Protein AF-A0A8S2ZAU1-F1 (afdb_monomer)

Structure (mmCIF, N/CA/C/O backbone):
data_AF-A0A8S2ZAU1-F1
#
_entry.id   AF-A0A8S2ZAU1-F1
#
loop_
_atom_site.group_PDB
_atom_site.id
_atom_site.type_symbol
_atom_site.label_atom_id
_atom_site.label_alt_id
_atom_site.label_comp_id
_atom_site.label_asym_id
_atom_site.label_entity_id
_atom_site.label_seq_id
_atom_site.pdbx_PDB_ins_code
_atom_site.Cartn_x
_atom_site.Cartn_y
_atom_site.Cartn_z
_atom_site.occupancy
_atom_site.B_iso_or_equiv
_atom_site.auth_seq_id
_atom_site.auth_comp_id
_atom_site.auth_asym_id
_atom_site.auth_atom_id
_atom_site.pdbx_PDB_model_num
ATOM 1 N N . ALA A 1 1 ? -14.499 14.115 -2.682 1.00 49.50 1 ALA A N 1
ATOM 2 C CA . ALA A 1 1 ? -14.247 13.275 -3.870 1.00 49.50 1 ALA A CA 1
ATOM 3 C C . ALA A 1 1 ? -13.308 12.150 -3.451 1.00 49.50 1 ALA A C 1
ATOM 5 O O . ALA A 1 1 ? -12.480 12.398 -2.586 1.00 49.50 1 ALA A O 1
ATOM 6 N N . ASN A 1 2 ? -13.456 10.932 -3.979 1.00 61.34 2 ASN A N 1
ATOM 7 C CA . ASN A 1 2 ? -12.517 9.844 -3.682 1.00 61.34 2 ASN A CA 1
ATOM 8 C C . ASN A 1 2 ? -11.192 10.140 -4.402 1.00 61.34 2 ASN A C 1
ATOM 10 O O . ASN A 1 2 ? -11.074 9.881 -5.595 1.00 61.34 2 ASN A O 1
ATOM 14 N N . GLU A 1 3 ? -10.244 10.751 -3.693 1.00 83.94 3 GLU A N 1
ATOM 15 C CA . GLU A 1 3 ? -8.906 11.084 -4.194 1.00 83.94 3 GLU A CA 1
ATOM 16 C C . GLU A 1 3 ? -8.081 9.797 -4.315 1.00 83.94 3 GLU A C 1
ATOM 18 O O . GLU A 1 3 ? -7.475 9.347 -3.344 1.00 83.94 3 GLU A O 1
ATOM 23 N N . LEU A 1 4 ? -8.121 9.172 -5.497 1.00 92.06 4 LEU A N 1
ATOM 24 C CA . LEU A 1 4 ? -7.262 8.039 -5.836 1.00 92.06 4 LEU A CA 1
ATOM 25 C C . LEU A 1 4 ? -5.803 8.480 -5.791 1.00 92.06 4 LEU A C 1
ATOM 27 O O . LEU A 1 4 ? -5.388 9.350 -6.556 1.00 92.06 4 LEU A O 1
ATOM 31 N N . GLN A 1 5 ? -5.033 7.846 -4.916 1.00 94.50 5 GLN A N 1
ATOM 32 C CA . GLN A 1 5 ? -3.595 8.035 -4.851 1.00 94.50 5 GLN A CA 1
ATOM 33 C C . GLN A 1 5 ? -2.900 6.983 -5.709 1.00 94.50 5 GLN A C 1
ATOM 35 O O . GLN A 1 5 ? -3.234 5.803 -5.640 1.00 94.50 5 GLN A O 1
ATOM 40 N N . ILE A 1 6 ? -1.930 7.413 -6.511 1.00 95.56 6 ILE A N 1
ATOM 41 C CA . ILE A 1 6 ? -1.157 6.550 -7.405 1.00 95.56 6 ILE A CA 1
ATOM 42 C C . ILE A 1 6 ? 0.285 6.494 -6.899 1.00 95.56 6 ILE A C 1
ATOM 44 O O . ILE A 1 6 ? 0.868 7.517 -6.535 1.00 95.56 6 ILE A O 1
ATOM 48 N N . THR A 1 7 ? 0.864 5.299 -6.842 1.00 96.06 7 THR A N 1
ATOM 49 C CA . THR A 1 7 ? 2.250 5.081 -6.426 1.00 96.06 7 THR A CA 1
ATOM 50 C C . THR A 1 7 ? 2.862 3.887 -7.161 1.00 96.06 7 THR A C 1
ATOM 52 O O . THR A 1 7 ? 2.180 3.194 -7.907 1.00 96.06 7 THR A O 1
ATOM 55 N N . THR A 1 8 ? 4.154 3.642 -6.958 1.00 95.12 8 THR A N 1
ATOM 56 C CA . THR A 1 8 ? 4.868 2.463 -7.469 1.00 95.12 8 THR A CA 1
ATOM 57 C C . THR A 1 8 ? 5.621 1.810 -6.315 1.00 95.12 8 THR A C 1
ATOM 59 O O . THR A 1 8 ? 5.916 2.479 -5.320 1.00 95.12 8 THR A O 1
ATOM 62 N N . LEU A 1 9 ? 5.964 0.524 -6.431 1.00 92.88 9 LEU A N 1
ATOM 63 C CA . LEU A 1 9 ? 6.714 -0.188 -5.382 1.00 92.88 9 LEU A CA 1
ATOM 64 C C . LEU A 1 9 ? 8.093 0.435 -5.112 1.00 92.88 9 LEU A C 1
ATOM 66 O O . LEU A 1 9 ? 8.556 0.458 -3.978 1.00 92.88 9 LEU A O 1
ATOM 70 N N . ASN A 1 10 ? 8.715 1.016 -6.142 1.00 91.50 10 ASN A N 1
ATOM 71 C CA . ASN A 1 10 ? 10.027 1.663 -6.049 1.00 91.50 10 ASN A CA 1
ATOM 72 C C . ASN A 1 10 ? 9.962 3.111 -5.531 1.00 91.50 10 ASN A C 1
ATOM 74 O O . ASN A 1 10 ? 10.990 3.785 -5.421 1.00 91.50 10 ASN A O 1
ATOM 78 N N . HIS A 1 11 ? 8.770 3.639 -5.243 1.00 94.62 11 HIS A N 1
ATOM 79 C CA . HIS A 1 11 ? 8.635 4.999 -4.744 1.00 94.62 11 HIS A CA 1
ATOM 80 C C . HIS A 1 11 ? 9.176 5.101 -3.311 1.00 94.62 11 HIS A C 1
ATOM 82 O O . HIS A 1 11 ? 8.755 4.365 -2.424 1.00 94.62 11 HIS A O 1
ATOM 88 N N . LYS A 1 12 ? 10.046 6.083 -3.033 1.00 94.38 12 LYS A N 1
ATOM 89 C CA . LYS A 1 12 ? 10.671 6.264 -1.701 1.00 94.38 12 LYS A CA 1
ATOM 90 C C . LYS A 1 12 ? 9.684 6.392 -0.531 1.00 94.38 12 LYS A C 1
ATOM 92 O O . LYS A 1 12 ? 10.046 6.123 0.607 1.00 94.38 12 LYS A O 1
ATOM 97 N N . TYR A 1 13 ? 8.455 6.825 -0.811 1.00 94.25 13 TYR A N 1
ATOM 98 C CA . TYR A 1 13 ? 7.377 6.970 0.173 1.00 94.25 13 TYR A CA 1
ATOM 99 C C . TYR A 1 13 ? 6.274 5.921 0.011 1.00 94.25 13 TYR A C 1
ATOM 101 O O . TYR A 1 13 ? 5.182 6.120 0.524 1.00 94.25 13 TYR A O 1
ATOM 109 N N . PHE A 1 14 ? 6.523 4.823 -0.710 1.00 94.56 14 PHE A N 1
ATOM 110 C CA . PHE A 1 14 ? 5.532 3.773 -0.959 1.00 94.56 14 PHE A CA 1
ATOM 111 C C . PHE A 1 14 ? 4.845 3.302 0.333 1.00 94.56 14 PHE A C 1
ATOM 113 O O . PHE A 1 14 ? 3.619 3.329 0.431 1.00 94.56 14 PHE A O 1
ATOM 120 N N . ARG A 1 15 ? 5.633 2.957 1.357 1.00 94.06 15 ARG A N 1
ATOM 121 C CA . ARG A 1 15 ? 5.100 2.511 2.652 1.00 94.06 15 ARG A CA 1
ATOM 122 C C . ARG A 1 15 ? 4.278 3.603 3.328 1.00 94.06 15 ARG A C 1
ATOM 124 O O . ARG A 1 15 ? 3.156 3.342 3.727 1.00 94.06 15 ARG A O 1
ATOM 131 N N . THR A 1 16 ? 4.767 4.842 3.355 1.00 94.75 16 THR A N 1
ATOM 132 C CA . THR A 1 16 ? 4.009 5.985 3.891 1.00 94.75 16 THR A CA 1
ATOM 133 C C . THR A 1 16 ? 2.677 6.177 3.163 1.00 94.75 16 THR A C 1
ATOM 135 O O . THR A 1 16 ? 1.650 6.329 3.808 1.00 94.75 16 THR A O 1
ATOM 138 N N . HIS A 1 17 ? 2.661 6.086 1.830 1.00 95.69 17 HIS A N 1
ATOM 139 C CA . HIS A 1 17 ? 1.432 6.173 1.040 1.00 95.69 17 HIS A CA 1
ATOM 140 C C . HIS A 1 17 ? 0.437 5.056 1.376 1.00 95.69 17 HIS A C 1
ATOM 142 O O . HIS A 1 17 ? -0.764 5.307 1.440 1.00 95.69 17 HIS A O 1
ATOM 148 N N . LEU A 1 18 ? 0.925 3.832 1.591 1.00 95.81 18 LEU A N 1
ATOM 149 C CA . LEU A 1 18 ? 0.105 2.697 2.009 1.00 95.81 18 LEU A CA 1
ATOM 150 C C . LEU A 1 18 ? -0.495 2.914 3.401 1.00 95.81 18 LEU A C 1
ATOM 152 O O . LEU A 1 18 ? -1.700 2.744 3.580 1.00 95.81 18 LEU A O 1
ATOM 156 N N . GLU A 1 19 ? 0.327 3.327 4.363 1.00 95.38 19 GLU A N 1
ATOM 157 C CA . GLU A 1 19 ? -0.098 3.626 5.732 1.00 95.38 19 GLU A CA 1
ATOM 158 C C . GLU A 1 19 ? -1.149 4.748 5.773 1.00 95.38 19 GLU A C 1
ATOM 160 O O . GLU A 1 19 ? -2.180 4.612 6.441 1.00 95.38 19 GLU A O 1
ATOM 165 N N . ASP A 1 20 ? -0.921 5.829 5.022 1.00 94.88 20 ASP A N 1
ATOM 166 C CA . ASP A 1 20 ? -1.837 6.966 4.922 1.00 94.88 20 ASP A CA 1
ATOM 167 C C . ASP A 1 20 ? -3.147 6.561 4.242 1.00 94.88 20 ASP A C 1
ATOM 169 O O . ASP A 1 20 ? -4.228 6.904 4.720 1.00 94.88 20 ASP A O 1
ATOM 173 N N . ALA A 1 21 ? -3.088 5.793 3.150 1.00 95.50 21 ALA A N 1
ATOM 174 C CA . ALA A 1 21 ? -4.286 5.339 2.453 1.00 95.50 21 ALA A CA 1
ATOM 175 C C . ALA A 1 21 ? -5.156 4.434 3.339 1.00 95.50 21 ALA A C 1
ATOM 177 O O . ALA A 1 21 ? -6.376 4.617 3.379 1.00 95.50 21 ALA A O 1
ATOM 178 N N . LEU A 1 22 ? -4.538 3.512 4.088 1.00 95.44 22 LEU A N 1
ATOM 179 C CA . LEU A 1 22 ? -5.218 2.664 5.072 1.00 95.44 22 LEU A CA 1
ATOM 180 C C . LEU A 1 22 ? -5.888 3.507 6.164 1.00 95.44 22 LEU A C 1
ATOM 182 O O . LEU A 1 22 ? -7.086 3.352 6.415 1.00 95.44 22 LEU A O 1
ATOM 186 N N . SER A 1 23 ? -5.138 4.442 6.750 1.00 94.56 23 SER A N 1
ATOM 187 C CA . SER A 1 23 ? -5.588 5.248 7.893 1.00 94.56 23 SER A CA 1
ATOM 188 C C . SER A 1 23 ? -6.617 6.310 7.504 1.00 94.56 23 SER A C 1
ATOM 190 O O . SER A 1 23 ? -7.440 6.709 8.320 1.00 94.56 23 SER A O 1
ATOM 192 N N . LEU A 1 24 ? -6.605 6.776 6.255 1.00 94.19 24 LEU A N 1
ATOM 193 C CA . LEU A 1 24 ? -7.546 7.778 5.746 1.00 94.19 24 LEU A CA 1
ATOM 194 C C . LEU A 1 24 ? -8.726 7.158 4.984 1.00 94.19 24 LEU A C 1
ATOM 196 O O . LEU A 1 24 ? -9.612 7.891 4.545 1.00 94.19 24 LEU A O 1
ATOM 200 N N . GLY A 1 25 ? -8.741 5.834 4.794 1.00 93.94 25 GLY A N 1
ATOM 201 C CA . GLY A 1 25 ? -9.771 5.141 4.017 1.00 93.94 25 GLY A CA 1
ATOM 202 C C . GLY A 1 25 ? -9.780 5.544 2.539 1.00 93.94 25 GLY A C 1
ATOM 203 O O . GLY A 1 25 ? -10.839 5.564 1.911 1.00 93.94 25 GLY A O 1
ATOM 204 N N . ARG A 1 26 ? -8.620 5.913 1.983 1.00 94.69 26 ARG A N 1
ATOM 205 C CA . ARG A 1 26 ? -8.488 6.393 0.600 1.00 94.69 26 ARG A CA 1
ATOM 206 C C . ARG A 1 26 ? -8.118 5.248 -0.343 1.00 94.69 26 ARG A C 1
ATOM 208 O O . ARG A 1 26 ? -7.394 4.339 0.055 1.00 94.69 26 ARG A O 1
ATOM 215 N N . PRO A 1 27 ? -8.589 5.260 -1.599 1.00 95.62 27 PRO A N 1
ATOM 216 C CA . PRO A 1 27 ? -8.143 4.282 -2.575 1.00 95.62 27 PRO A CA 1
ATOM 217 C C . PRO A 1 27 ? -6.681 4.535 -2.977 1.00 95.62 27 PRO A C 1
ATOM 219 O O . PRO A 1 27 ? -6.306 5.670 -3.273 1.00 95.62 27 PRO A O 1
ATOM 222 N N . LEU A 1 28 ? -5.882 3.469 -3.025 1.00 96.31 28 LEU A N 1
ATOM 223 C CA . LEU A 1 28 ? -4.487 3.471 -3.464 1.00 96.31 28 LEU A CA 1
ATOM 224 C C . LEU A 1 28 ? -4.326 2.555 -4.677 1.00 96.31 28 LEU A C 1
ATOM 226 O O . LEU A 1 28 ? -4.810 1.424 -4.673 1.00 96.31 28 LEU A O 1
ATOM 230 N N . MET A 1 29 ? -3.623 3.029 -5.697 1.00 96.81 29 MET A N 1
ATOM 231 C CA . MET A 1 29 ? -3.221 2.253 -6.861 1.00 96.81 29 MET A CA 1
ATOM 232 C C . MET A 1 29 ? -1.701 2.127 -6.904 1.00 96.81 29 MET A C 1
ATOM 234 O O . MET A 1 29 ? -0.992 3.131 -6.840 1.00 96.81 29 MET A O 1
ATOM 238 N N . ILE A 1 30 ? -1.217 0.892 -7.004 1.00 96.19 30 ILE A N 1
ATOM 239 C CA . ILE A 1 30 ? 0.190 0.574 -7.226 1.00 96.19 30 ILE A CA 1
ATOM 240 C C . ILE A 1 30 ? 0.346 0.206 -8.697 1.00 96.19 30 ILE A C 1
ATOM 242 O O . ILE A 1 30 ? -0.225 -0.782 -9.160 1.00 96.19 30 ILE A O 1
ATOM 246 N N . GLU A 1 31 ? 1.096 1.017 -9.425 1.00 95.00 31 GLU A N 1
ATOM 247 C CA . GLU A 1 31 ? 1.361 0.819 -10.843 1.00 95.00 31 GLU A CA 1
ATOM 248 C C . GLU A 1 31 ? 2.722 0.174 -11.071 1.00 95.00 31 GLU A C 1
ATOM 250 O O . GLU A 1 31 ? 3.627 0.280 -10.237 1.00 95.00 31 GLU A O 1
ATOM 255 N N . ASP A 1 32 ? 2.867 -0.432 -12.251 1.00 91.81 32 ASP A N 1
ATOM 256 C CA . ASP A 1 32 ? 4.131 -0.985 -12.743 1.00 91.81 32 ASP A CA 1
ATOM 257 C C . ASP A 1 32 ? 4.707 -2.068 -11.821 1.00 91.81 32 ASP A C 1
ATOM 259 O O . ASP A 1 32 ? 5.917 -2.180 -11.632 1.00 91.81 32 ASP A O 1
ATOM 263 N N . VAL A 1 33 ? 3.817 -2.864 -11.221 1.00 91.81 33 VAL A N 1
ATOM 264 C CA . VAL A 1 33 ? 4.212 -4.014 -10.412 1.00 91.81 33 VAL A CA 1
ATOM 265 C C . VAL A 1 33 ? 4.797 -5.088 -11.325 1.00 91.81 33 VAL A C 1
ATOM 267 O O . VAL A 1 3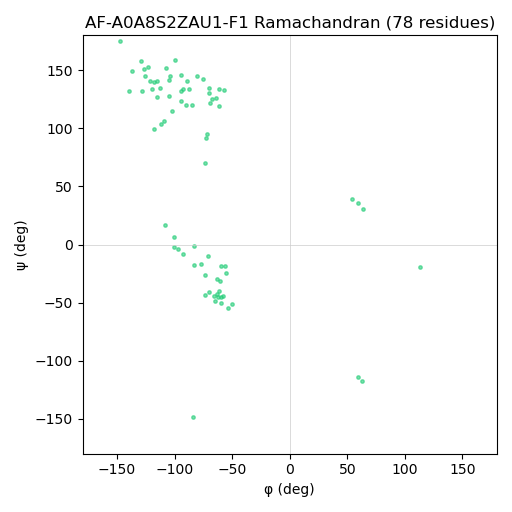3 ? 4.133 -5.539 -12.264 1.00 91.81 33 VAL A O 1
ATOM 270 N N . GLY A 1 34 ? 6.049 -5.461 -11.056 1.00 87.31 34 GLY A N 1
ATOM 271 C CA . GLY A 1 34 ? 6.740 -6.573 -11.707 1.00 87.31 34 GLY 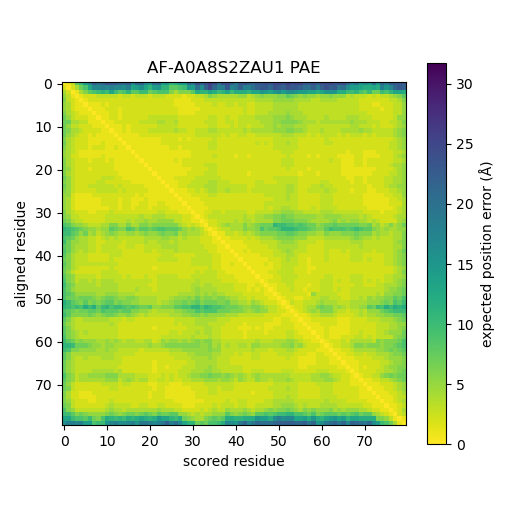A CA 1
ATOM 272 C C . GLY A 1 34 ? 6.414 -7.913 -11.047 1.00 87.31 34 GLY A C 1
ATOM 273 O O . GLY A 1 34 ? 5.324 -8.102 -10.514 1.00 87.31 34 GLY A O 1
ATOM 274 N N . ASP A 1 35 ? 7.375 -8.833 -11.065 1.00 86.12 35 ASP A N 1
ATOM 275 C CA . ASP A 1 35 ? 7.188 -10.191 -10.531 1.00 86.12 35 ASP A CA 1
ATOM 276 C C . ASP A 1 35 ? 7.236 -10.256 -8.994 1.00 86.12 35 ASP A C 1
ATOM 278 O O . ASP A 1 35 ? 6.787 -11.231 -8.393 1.00 86.12 35 ASP A O 1
ATOM 282 N N . GLU A 1 36 ? 7.768 -9.213 -8.350 1.00 86.94 36 GLU A N 1
ATOM 283 C CA . GLU A 1 36 ? 7.951 -9.140 -6.901 1.00 86.94 36 GLU A CA 1
ATOM 284 C C . GLU A 1 36 ? 7.139 -7.992 -6.285 1.00 86.94 36 GLU A C 1
ATOM 286 O O . GLU A 1 36 ? 7.061 -6.884 -6.824 1.00 86.94 36 GLU A O 1
ATOM 291 N N . LEU A 1 37 ? 6.552 -8.266 -5.119 1.00 88.00 37 LEU A N 1
ATOM 292 C CA . LEU A 1 37 ? 5.840 -7.306 -4.276 1.00 88.00 37 LEU A CA 1
ATOM 293 C C . LEU A 1 37 ? 6.679 -6.978 -3.033 1.00 88.00 37 LEU A C 1
ATOM 295 O O . LEU A 1 37 ? 7.448 -7.812 -2.560 1.00 88.00 37 LEU A O 1
ATOM 299 N N . ASP A 1 38 ? 6.508 -5.776 -2.471 1.00 89.88 38 ASP A N 1
ATOM 300 C CA . ASP A 1 38 ? 7.100 -5.445 -1.165 1.00 89.88 38 ASP A CA 1
ATOM 301 C C . ASP A 1 38 ? 6.406 -6.288 -0.072 1.00 89.88 38 ASP A C 1
ATOM 303 O O . ASP A 1 38 ? 5.182 -6.178 0.060 1.00 89.88 38 ASP A O 1
ATOM 307 N N . PRO A 1 39 ? 7.144 -7.063 0.751 1.00 91.81 39 PRO A N 1
ATOM 308 C CA . PRO A 1 39 ? 6.575 -7.8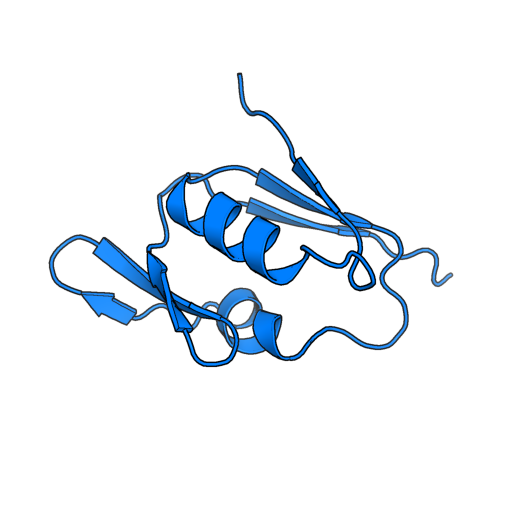78 1.836 1.00 91.81 39 PRO A CA 1
ATOM 309 C C . PRO A 1 39 ? 5.740 -7.087 2.855 1.00 91.81 39 PRO A C 1
ATOM 311 O O . PRO A 1 39 ? 4.925 -7.639 3.591 1.00 91.81 39 PRO A O 1
ATOM 314 N N . ALA A 1 40 ? 5.896 -5.760 2.911 1.00 90.19 40 ALA A N 1
ATOM 315 C CA . ALA A 1 40 ? 5.034 -4.898 3.715 1.00 90.19 40 ALA A CA 1
ATOM 316 C C . ALA A 1 40 ? 3.545 -4.984 3.317 1.00 90.19 40 ALA A C 1
ATOM 318 O O . ALA A 1 40 ? 2.687 -4.595 4.113 1.00 90.19 40 ALA A O 1
ATOM 319 N N . LEU A 1 41 ? 3.235 -5.486 2.115 1.00 92.75 41 LEU A N 1
ATOM 320 C CA . LEU A 1 41 ? 1.876 -5.698 1.620 1.00 92.75 41 LEU A CA 1
ATOM 321 C C . LEU A 1 41 ? 1.241 -7.012 2.085 1.00 92.75 41 LEU A C 1
ATOM 323 O O . LEU A 1 41 ? 0.016 -7.103 2.020 1.00 92.75 41 LEU A O 1
ATOM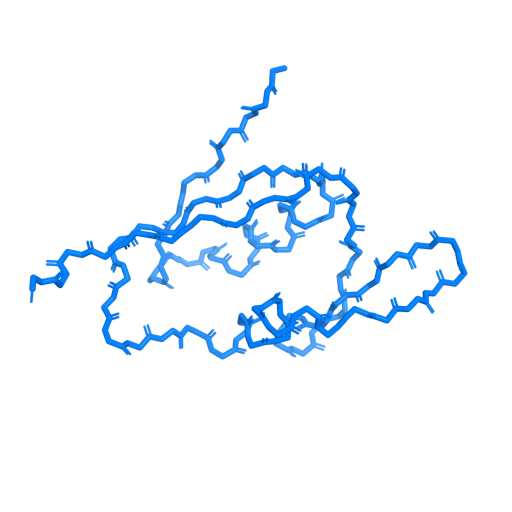 327 N N . ASP A 1 42 ? 2.010 -7.992 2.566 1.00 94.06 42 ASP A N 1
ATOM 328 C CA . ASP A 1 42 ? 1.530 -9.364 2.802 1.00 94.06 42 ASP A CA 1
ATOM 329 C C . ASP A 1 42 ? 0.273 -9.387 3.682 1.00 94.06 42 ASP A C 1
ATOM 331 O O . ASP A 1 42 ? -0.793 -9.824 3.250 1.00 94.06 42 ASP A O 1
ATOM 335 N N . ASN A 1 43 ? 0.331 -8.772 4.868 1.00 94.62 43 ASN A N 1
ATOM 336 C CA . ASN A 1 43 ? -0.820 -8.711 5.779 1.00 94.62 43 ASN A CA 1
ATOM 337 C C . ASN A 1 43 ? -2.017 -7.940 5.196 1.00 94.62 43 ASN A C 1
ATOM 339 O O . ASN A 1 43 ? -3.163 -8.214 5.556 1.00 94.62 43 ASN A O 1
ATOM 343 N N . VAL A 1 44 ? -1.774 -6.954 4.325 1.00 94.50 44 VAL A N 1
ATOM 344 C CA . VAL A 1 44 ? -2.840 -6.172 3.680 1.00 94.50 44 VAL A CA 1
ATOM 345 C C . VAL A 1 44 ? -3.542 -7.018 2.618 1.00 94.50 44 VAL A C 1
ATOM 347 O O . VAL A 1 44 ? -4.772 -7.026 2.558 1.00 94.50 44 VAL A O 1
ATOM 350 N N . LEU A 1 45 ? -2.777 -7.756 1.811 1.00 93.44 45 LEU A N 1
ATOM 351 C CA . LEU A 1 45 ? -3.283 -8.632 0.752 1.00 93.44 45 LEU A CA 1
ATOM 352 C C . LEU A 1 45 ? -3.998 -9.861 1.320 1.00 93.44 45 LEU A C 1
ATOM 354 O O . LEU A 1 45 ? -5.080 -10.215 0.851 1.00 93.44 45 LEU A O 1
ATOM 358 N N . GLU A 1 46 ? -3.451 -10.450 2.382 1.00 94.50 46 GLU A N 1
ATOM 359 C CA . GLU A 1 46 ? -4.067 -11.549 3.132 1.00 94.50 46 GLU A CA 1
ATOM 360 C C . GLU A 1 46 ? -5.283 -11.102 3.956 1.00 94.50 46 GLU A C 1
ATOM 362 O O . GLU A 1 46 ? -6.029 -11.936 4.470 1.00 94.50 46 GLU A O 1
ATOM 367 N N . LYS A 1 47 ? -5.513 -9.785 4.074 1.00 91.69 47 LYS A N 1
ATOM 368 C CA . LYS A 1 47 ? -6.543 -9.182 4.935 1.00 91.69 47 LYS A CA 1
ATOM 369 C C . LYS A 1 47 ? -6.421 -9.642 6.389 1.00 91.69 47 LYS A C 1
ATOM 371 O O . LYS A 1 47 ? -7.429 -9.861 7.066 1.00 91.69 47 LYS A O 1
ATOM 376 N N . ASN A 1 48 ? -5.189 -9.762 6.875 1.00 94.38 48 ASN A N 1
ATOM 377 C CA . ASN A 1 48 ? -4.880 -10.101 8.256 1.00 94.38 48 ASN A CA 1
ATOM 378 C C . ASN A 1 48 ? -5.161 -8.898 9.177 1.00 94.38 48 ASN A C 1
ATOM 380 O O . ASN A 1 48 ? -4.257 -8.212 9.658 1.00 94.38 48 ASN A O 1
ATOM 384 N N . PHE A 1 49 ? -6.448 -8.587 9.351 1.00 94.00 49 PHE A N 1
ATO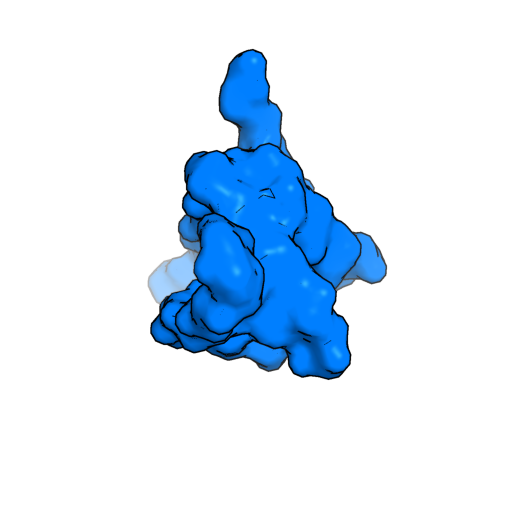M 385 C CA . PHE A 1 49 ? -6.919 -7.444 10.122 1.00 94.00 49 PHE A CA 1
ATOM 386 C C . PHE A 1 49 ? -7.244 -7.851 11.555 1.00 94.00 49 PHE A C 1
ATOM 388 O O . PHE A 1 49 ? -8.092 -8.704 11.815 1.00 94.00 49 PHE A O 1
ATOM 395 N N . MET A 1 50 ? -6.603 -7.176 12.500 1.00 94.25 50 MET A N 1
ATOM 396 C CA . MET A 1 50 ? -6.816 -7.347 13.927 1.00 94.25 50 MET A CA 1
ATOM 397 C C . MET A 1 50 ? -7.828 -6.317 14.419 1.00 94.25 50 MET A C 1
ATOM 399 O O . MET A 1 50 ? -7.717 -5.124 14.137 1.00 94.25 50 MET A O 1
ATOM 403 N N . LYS A 1 51 ? -8.826 -6.754 15.185 1.00 93.75 51 LYS A N 1
ATOM 404 C CA . LYS A 1 51 ? -9.786 -5.837 15.802 1.00 93.75 51 LYS A CA 1
ATOM 405 C C . LYS A 1 51 ? -9.223 -5.306 17.118 1.00 93.75 51 LYS A C 1
ATOM 407 O O . LYS A 1 51 ? -8.988 -6.075 18.044 1.00 93.75 51 LYS A O 1
ATOM 412 N N . SER A 1 52 ? -9.059 -3.990 17.213 1.00 92.12 52 SER A N 1
ATOM 413 C CA . SER A 1 52 ? -8.641 -3.290 18.429 1.00 92.12 52 SER A CA 1
ATOM 414 C C . SER A 1 52 ? -9.757 -2.338 18.861 1.00 92.12 52 SER A C 1
ATOM 416 O O . SER A 1 52 ? -9.966 -1.275 18.276 1.00 92.12 52 SER A O 1
ATOM 418 N N . GLY A 1 53 ? -10.558 -2.768 19.842 1.00 90.81 53 GLY A N 1
ATOM 419 C CA . GLY A 1 53 ? -11.781 -2.062 20.229 1.00 90.81 53 GLY A CA 1
ATOM 420 C C . GLY A 1 53 ? -12.798 -2.013 19.081 1.00 90.81 53 GLY A C 1
ATOM 421 O O . GLY A 1 53 ? -13.284 -3.050 18.621 1.00 90.81 53 GLY A O 1
ATOM 422 N N . SER A 1 54 ? -13.130 -0.804 18.623 1.00 90.06 54 SER A N 1
ATOM 423 C CA . SER A 1 54 ? -14.014 -0.553 17.475 1.00 90.06 54 SER A CA 1
ATOM 424 C C . SER A 1 54 ? -13.278 -0.394 16.140 1.00 90.06 54 SER A C 1
ATOM 426 O O . SER A 1 54 ? -13.93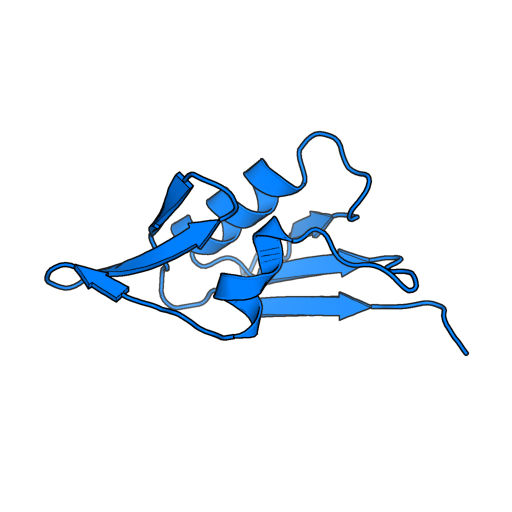7 -0.321 15.105 1.00 90.06 54 SER A O 1
ATOM 428 N N . THR A 1 55 ? -11.945 -0.330 16.153 1.00 91.62 55 THR A N 1
ATOM 429 C CA . THR A 1 55 ? -11.117 -0.031 14.977 1.00 91.62 55 THR A CA 1
ATOM 430 C C . THR A 1 55 ? -10.455 -1.305 14.454 1.00 91.62 55 THR A C 1
ATOM 432 O O . THR A 1 55 ? -10.103 -2.203 15.224 1.00 91.62 55 THR A O 1
ATOM 435 N N . LEU A 1 56 ? -10.304 -1.410 13.134 1.00 95.44 56 LEU A N 1
ATOM 436 C CA . LEU A 1 56 ? -9.515 -2.465 12.498 1.00 95.44 56 LEU A CA 1
ATOM 437 C C . LEU A 1 56 ? -8.070 -1.996 12.363 1.00 95.44 56 LEU A C 1
ATOM 439 O O . LEU A 1 56 ? -7.835 -0.837 12.037 1.00 95.44 56 LEU A O 1
ATOM 443 N N . LYS A 1 57 ? -7.117 -2.893 12.588 1.00 95.69 57 LYS A N 1
ATOM 444 C CA . LYS A 1 57 ? -5.688 -2.641 12.428 1.00 95.69 57 LYS A CA 1
ATOM 445 C C . LYS A 1 57 ? -5.050 -3.683 11.528 1.00 95.69 57 LYS A C 1
ATOM 447 O O . LYS A 1 57 ? -5.496 -4.826 11.499 1.00 95.69 57 LYS A O 1
ATOM 452 N N . VAL A 1 58 ? -3.987 -3.310 10.835 1.00 96.38 58 VAL A N 1
ATOM 453 C CA . VAL A 1 58 ? -3.161 -4.216 10.032 1.00 96.38 58 VAL A CA 1
ATOM 454 C C . VAL A 1 58 ? -1.691 -3.893 10.250 1.00 96.38 58 VAL A C 1
ATOM 456 O O . VAL A 1 58 ? -1.340 -2.742 10.512 1.00 96.38 58 VAL A O 1
ATOM 459 N N . LYS A 1 59 ? -0.827 -4.902 10.152 1.00 94.88 59 LYS A N 1
ATOM 460 C CA . LYS A 1 59 ? 0.618 -4.708 10.245 1.00 94.88 59 LYS A CA 1
ATOM 461 C C . LYS A 1 59 ? 1.208 -4.438 8.857 1.00 94.88 59 LYS A C 1
ATOM 463 O O . LYS A 1 59 ? 1.100 -5.282 7.976 1.00 94.88 59 LYS A O 1
ATOM 468 N N . VAL A 1 60 ? 1.843 -3.287 8.669 1.00 93.62 60 VAL A N 1
ATOM 469 C CA . VAL A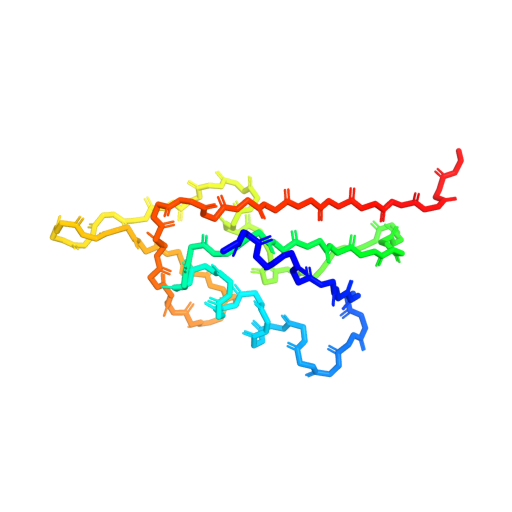 1 60 ? 2.568 -2.913 7.447 1.00 93.62 60 VAL A CA 1
ATOM 470 C C . VAL A 1 60 ? 4.061 -2.921 7.769 1.00 93.62 60 VAL A C 1
ATOM 472 O O . VAL A 1 60 ? 4.559 -2.063 8.500 1.00 93.62 60 VAL A O 1
ATOM 475 N N . GLY A 1 61 ? 4.780 -3.934 7.280 1.00 87.62 61 GLY A N 1
ATOM 476 C CA . GLY A 1 61 ? 6.156 -4.201 7.710 1.00 87.62 61 GLY A CA 1
ATOM 477 C C . GLY A 1 61 ? 6.217 -4.468 9.218 1.00 87.62 61 GLY A C 1
ATOM 478 O O . GLY A 1 61 ? 5.649 -5.447 9.699 1.00 87.62 61 GLY A O 1
ATOM 479 N N . ASP A 1 62 ? 6.860 -3.574 9.971 1.00 87.38 62 ASP A N 1
ATOM 480 C CA . ASP A 1 62 ? 6.976 -3.659 11.435 1.00 87.38 62 ASP A CA 1
ATOM 481 C C . ASP A 1 62 ? 5.993 -2.761 12.198 1.00 87.38 62 ASP A C 1
ATOM 483 O O . ASP A 1 62 ? 5.952 -2.798 13.428 1.00 87.38 62 ASP A O 1
ATOM 487 N N . LYS A 1 63 ? 5.180 -1.971 11.490 1.00 90.12 63 LYS A N 1
ATOM 488 C CA . LYS A 1 63 ? 4.292 -0.969 12.083 1.00 90.12 63 LYS A CA 1
ATOM 489 C C . LYS A 1 63 ? 2.838 -1.435 12.069 1.00 90.12 63 LYS A C 1
ATOM 491 O O . LYS A 1 63 ? 2.385 -2.034 11.101 1.00 90.12 63 LYS A O 1
ATOM 496 N N . GLU A 1 64 ? 2.089 -1.132 13.125 1.00 93.44 64 GLU A N 1
ATOM 497 C CA . GLU A 1 64 ? 0.628 -1.260 13.117 1.00 93.44 64 GLU A CA 1
ATOM 498 C C . GLU A 1 64 ? -0.029 0.015 12.581 1.00 93.44 64 GLU A C 1
ATOM 500 O O . GLU A 1 64 ? 0.291 1.122 13.022 1.00 93.44 64 GLU A O 1
ATOM 505 N N . CYS A 1 65 ? -0.989 -0.154 11.675 1.00 94.88 65 CYS A N 1
ATOM 506 C CA . CYS A 1 65 ? -1.760 0.925 11.069 1.00 94.88 65 CYS A CA 1
ATOM 507 C C . CYS A 1 65 ? -3.257 0.690 11.239 1.00 94.88 65 CYS A C 1
ATOM 509 O O . CYS A 1 65 ? -3.724 -0.449 11.175 1.00 94.88 65 CYS A O 1
ATOM 511 N N . ASP A 1 66 ? -4.005 1.775 11.425 1.00 96.00 66 ASP A N 1
ATOM 512 C CA . ASP A 1 66 ? -5.461 1.728 11.465 1.00 96.00 66 ASP A CA 1
ATOM 513 C C . ASP A 1 66 ? -6.016 1.557 10.044 1.00 96.00 66 ASP A C 1
ATOM 515 O O . ASP A 1 66 ? -5.499 2.115 9.078 1.00 96.00 66 ASP A O 1
ATOM 519 N N . VAL A 1 67 ? -7.081 0.771 9.914 1.00 95.50 67 VAL A N 1
ATOM 520 C CA . VAL A 1 67 ? -7.760 0.495 8.648 1.00 95.50 67 VAL A CA 1
ATOM 521 C C . VAL A 1 67 ? -9.134 1.141 8.699 1.00 95.50 67 VAL A C 1
ATOM 523 O O . VAL A 1 67 ? -10.059 0.635 9.344 1.00 95.50 67 VAL A O 1
ATOM 526 N N . LEU A 1 68 ? -9.274 2.272 8.013 1.00 94.44 68 LEU A N 1
ATOM 527 C CA . LEU A 1 68 ? -10.554 2.950 7.877 1.00 94.44 68 LEU A CA 1
ATOM 528 C C . LEU A 1 68 ? -11.412 2.299 6.789 1.00 94.44 68 LEU A C 1
ATOM 530 O O . LEU A 1 68 ? -10.930 1.844 5.747 1.00 94.44 68 LEU A O 1
ATOM 534 N N . GLN A 1 69 ? -12.727 2.290 7.015 1.00 88.81 69 GLN A N 1
ATOM 535 C CA . GLN A 1 69 ? -13.672 1.870 5.984 1.00 88.81 69 GLN A CA 1
ATOM 536 C C . GLN A 1 69 ? -13.558 2.796 4.767 1.00 88.81 69 GLN A C 1
ATOM 538 O O . GLN A 1 69 ? -13.540 4.015 4.908 1.00 88.81 69 GLN A O 1
ATOM 543 N N . GLY A 1 70 ? -13.497 2.209 3.572 1.00 88.75 70 GLY A N 1
ATOM 544 C CA . GLY A 1 70 ? -13.344 2.944 2.311 1.00 88.75 70 GLY A CA 1
ATOM 545 C C . GLY A 1 70 ? -12.012 2.701 1.608 1.00 88.75 70 GLY A C 1
ATOM 546 O O . GLY A 1 70 ? -11.951 2.877 0.389 1.00 88.75 70 GLY A O 1
ATOM 547 N N . PHE A 1 71 ? -10.995 2.206 2.327 1.00 93.88 71 PHE A N 1
ATOM 548 C CA . PHE A 1 71 ? -9.732 1.802 1.715 1.00 93.88 71 PHE A CA 1
ATOM 549 C C . PHE A 1 71 ? -9.962 0.745 0.626 1.00 93.88 71 PHE A C 1
ATOM 551 O O . PHE A 1 71 ? -10.689 -0.236 0.816 1.00 93.88 71 PHE A O 1
ATOM 558 N N . LYS A 1 72 ? -9.325 0.953 -0.527 1.00 93.88 72 LYS A N 1
ATOM 559 C CA . LYS A 1 72 ? -9.294 0.013 -1.650 1.00 93.88 72 LYS A CA 1
ATOM 560 C C . LYS A 1 72 ? -7.892 0.014 -2.233 1.00 93.88 72 LYS A C 1
ATOM 562 O O . LYS A 1 72 ? -7.362 1.085 -2.511 1.00 93.88 72 LYS A O 1
ATOM 567 N N . LEU A 1 73 ? -7.336 -1.170 -2.447 1.00 94.88 73 LEU A N 1
ATOM 568 C CA . LEU A 1 73 ? -6.047 -1.342 -3.100 1.00 94.88 73 LEU A CA 1
ATOM 569 C C . LEU A 1 73 ? -6.263 -1.838 -4.530 1.00 94.88 73 LEU A C 1
ATOM 571 O O . LEU A 1 73 ? -6.953 -2.836 -4.739 1.00 94.88 73 LEU A O 1
ATOM 575 N N . TYR A 1 74 ? -5.667 -1.148 -5.493 1.00 95.12 74 TYR A N 1
ATOM 576 C CA . TYR A 1 74 ? -5.601 -1.552 -6.893 1.00 95.12 74 TYR A CA 1
ATOM 577 C C . TYR A 1 74 ? -4.146 -1.808 -7.263 1.00 95.12 74 TYR A C 1
ATOM 579 O O . TYR A 1 74 ? -3.257 -1.071 -6.839 1.00 95.12 74 TYR A O 1
ATOM 587 N N . ILE A 1 75 ? -3.903 -2.842 -8.057 1.00 94.38 75 ILE A N 1
ATOM 588 C CA . ILE A 1 75 ? -2.571 -3.188 -8.546 1.00 94.38 75 ILE 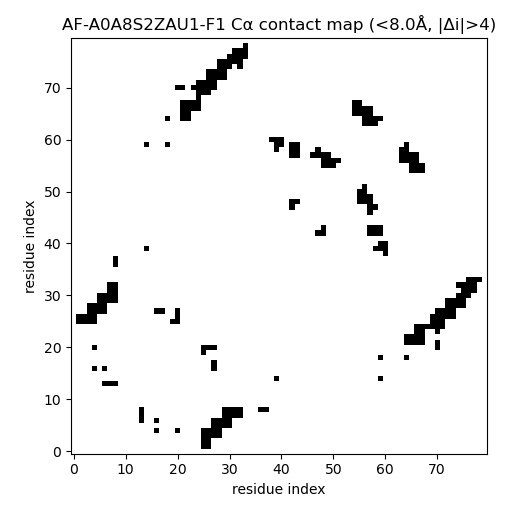A CA 1
ATOM 589 C C . ILE A 1 75 ? -2.665 -3.334 -10.059 1.00 94.38 75 ILE A C 1
ATOM 591 O O . ILE A 1 75 ? -3.568 -4.011 -10.555 1.00 94.38 75 ILE A O 1
ATOM 595 N N . THR A 1 76 ? -1.745 -2.706 -10.785 1.00 94.06 76 THR A N 1
ATOM 596 C CA . THR A 1 76 ? -1.580 -2.917 -12.224 1.00 94.06 76 THR A CA 1
ATOM 597 C C . THR A 1 76 ? -0.175 -3.399 -12.539 1.00 94.06 76 THR A C 1
ATOM 599 O O . THR A 1 76 ? 0.816 -2.951 -11.962 1.00 94.06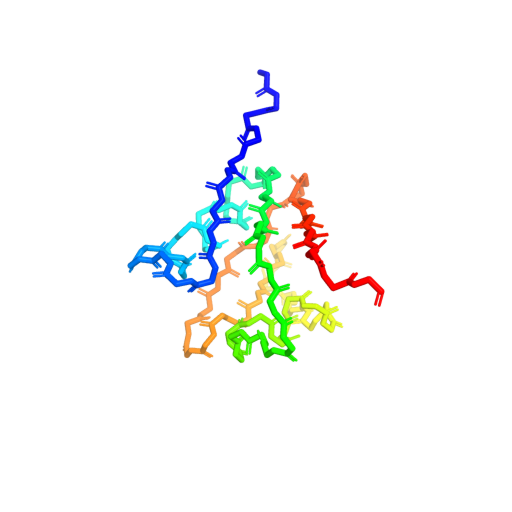 76 THR A O 1
ATOM 602 N N . THR A 1 77 ? -0.106 -4.325 -13.489 1.00 91.44 77 THR A N 1
ATOM 603 C CA . THR A 1 77 ? 1.137 -4.870 -14.025 1.00 91.44 77 THR A CA 1
ATOM 604 C C . THR A 1 77 ? 1.178 -4.660 -15.535 1.00 91.44 77 THR A C 1
ATOM 606 O O . THR A 1 77 ? 0.134 -4.555 -16.182 1.00 91.44 77 THR A O 1
ATOM 609 N N . LYS A 1 78 ? 2.388 -4.572 -16.091 1.00 86.12 78 LYS A N 1
ATOM 610 C CA . LYS A 1 78 ? 2.632 -4.600 -17.541 1.00 86.12 78 LYS A CA 1
ATOM 611 C C . LYS A 1 78 ? 3.107 -5.973 -18.024 1.00 86.12 78 LYS A C 1
ATOM 613 O O . LYS A 1 78 ? 3.487 -6.099 -19.185 1.00 86.12 78 LYS A O 1
ATOM 618 N N . LEU A 1 79 ? 3.116 -6.972 -17.140 1.00 77.38 79 LEU A N 1
ATOM 619 C CA . LEU A 1 79 ? 3.387 -8.357 -17.502 1.00 77.38 79 LEU A CA 1
ATOM 620 C C . LEU A 1 79 ? 2.267 -8.840 -18.437 1.00 77.38 79 LEU A C 1
ATOM 622 O O . LEU A 1 79 ? 1.085 -8.660 -18.135 1.00 77.38 79 LEU A O 1
ATOM 626 N N . ALA A 1 80 ? 2.664 -9.359 -19.599 1.00 60.81 80 ALA A N 1
ATOM 627 C CA . ALA A 1 80 ? 1.780 -9.841 -20.660 1.00 60.81 80 ALA A CA 1
ATOM 628 C C . ALA A 1 80 ? 1.579 -11.356 -20.576 1.00 60.81 80 ALA A C 1
ATOM 630 O O . ALA A 1 80 ? 2.561 -12.053 -20.233 1.00 60.81 80 ALA A O 1
#

pLDDT: mean 91.56, std 7.61, range [49.5, 96.81]

InterPro domains:
  IPR026983 Dynein heavy chain [PTHR46532] (2-80)
  IPR027417 P-loop containing nucleoside triphosphate hydrolase [G3DSA:3.40.50.300] (1-80)
  IPR035706 Dynein heavy chain, ATP-binding dynein motor region [PF12781] (2-79)

Secondary structure (DSSP, 8-state):
----EEEETT-TTHHHHHHHHHHHT-EEEEES--S---GGGHHHHTT-PEEETTEEEEEETTEEEEE-TT-EEEE-----

Radius of gyration: 12.45 Å; Cα contacts (8 Å, |Δi|>4): 142; chains: 1; bounding box: 25×25×41 Å

Mean predicted aligned error: 3.76 Å

Organism: NCBI:txid392030

Solvent-accessible surface area (backbone atoms only — not comparable to full-atom values): 4693 Å² total; per-residue (Å²): 130,91,66,70,43,80,47,33,84,86,40,96,54,36,67,59,54,50,49,48,24,29,51,67,17,29,35,36,34,37,42,75,42,68,99,68,77,70,74,42,44,50,37,64,74,70,59,54,61,45,77,56,90,95,43,39,28,34,46,46,65,93,42,82,38,49,48,35,84,65,46,43,83,45,77,41,58,79,80,128

Nearest PDB structures (foldseek):
  7k5b-assembly1_B  TM=9.373E-01  e=8.455E-07  Tetrahymena thermophila
  8bx8-assembly1_B  TM=9.373E-01  e=8.455E-07  Tetrahymena thermophila
  7moq-assembly1_B  TM=9.395E-01  e=1.745E-06  Tetrahymena thermophila CU428
  8j07-assembly1_k9  TM=9.084E-01  e=3.602E-06  Homo sapiens
  8bwy-assembly1_B  TM=9.386E-01  e=3.848E-06  Chlamydomonas reinhardtii

Foldseek 3Di:
DQPEAEEEQPDPCVLVVVLCLQQVLHEYEYEADDPDHDCLCVQVVVVVWDDDPPWTWTGRPNDIGTGDHNYDYHYDHPDD

Sequence (80 aa):
ANELQITTLNHKYFRTHLEDALSLGRPLMIEDVGDELDPALDNVLEKNFMKSGSTLKVKVGDKECDVLQGFKLYITTKLA